Protein AF-A0A6M0C1I8-F1 (afdb_monomer_lite)

Foldseek 3Di:
DEEDEAEADDPDCPRVVVVLVVQLVCVVVVYAYEYEYDPDCCVVCVVSVHHYD

Secondary structure (DSSP, 8-state):
--EEEEE--TT-HHHHHHHHHHHHHHHHTT-EEEEE--TT-HHHHHHTT-EE-

Structure (mmCIF, N/CA/C/O backbone):
data_AF-A0A6M0C1I8-F1
#
_entry.id   AF-A0A6M0C1I8-F1
#
loop_
_atom_site.group_PDB
_atom_site.id
_atom_site.type_symbol
_atom_site.label_atom_id
_atom_site.label_alt_id
_atom_site.label_comp_id
_atom_site.label_asym_id
_atom_site.label_entity_id
_atom_site.label_seq_id
_atom_site.pdbx_PDB_ins_code
_atom_site.Cartn_x
_atom_site.Cartn_y
_atom_site.Cartn_z
_atom_site.occupancy
_atom_site.B_iso_or_equiv
_atom_site.auth_seq_id
_atom_site.auth_comp_id
_atom_site.auth_asym_id
_atom_site.auth_atom_id
_atom_site.pdbx_PDB_model_num
ATOM 1 N N . MET A 1 1 ? -15.049 1.181 11.639 1.00 88.69 1 MET A N 1
ATOM 2 C CA . MET A 1 1 ? -14.534 0.490 10.440 1.00 88.69 1 MET A CA 1
ATOM 3 C C . MET A 1 1 ? -14.702 1.442 9.267 1.00 88.69 1 MET A C 1
ATOM 5 O O . MET A 1 1 ? -15.825 1.851 9.011 1.00 88.69 1 MET A O 1
ATOM 9 N N . THR A 1 2 ? -13.608 1.862 8.633 1.00 97.69 2 THR A N 1
ATOM 10 C CA . THR A 1 2 ? -13.610 2.901 7.579 1.00 97.69 2 THR A CA 1
ATOM 11 C C . THR A 1 2 ? -12.810 2.385 6.396 1.00 97.69 2 THR A C 1
ATOM 13 O O . THR A 1 2 ? -11.833 1.663 6.605 1.00 97.69 2 THR A O 1
ATOM 16 N N . HIS A 1 3 ? -13.214 2.743 5.179 1.00 97.50 3 HIS A N 1
ATOM 17 C CA . HIS A 1 3 ? -12.465 2.441 3.963 1.00 97.50 3 HIS A CA 1
ATOM 18 C C . HIS A 1 3 ? -11.766 3.706 3.468 1.00 97.50 3 HIS A C 1
ATOM 20 O O .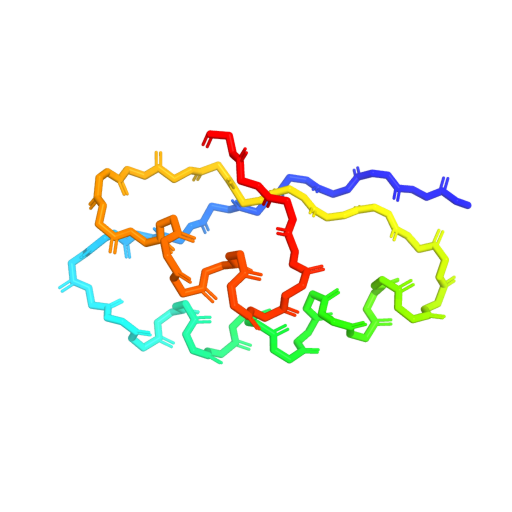 HIS A 1 3 ? -12.420 4.705 3.182 1.00 97.50 3 HIS A O 1
ATOM 26 N N . PHE A 1 4 ? -10.440 3.660 3.399 1.00 96.69 4 PHE A N 1
ATOM 27 C CA . PHE A 1 4 ? -9.605 4.739 2.892 1.00 96.69 4 PHE A CA 1
ATOM 28 C C . PHE A 1 4 ? -9.145 4.433 1.465 1.00 96.69 4 PHE A C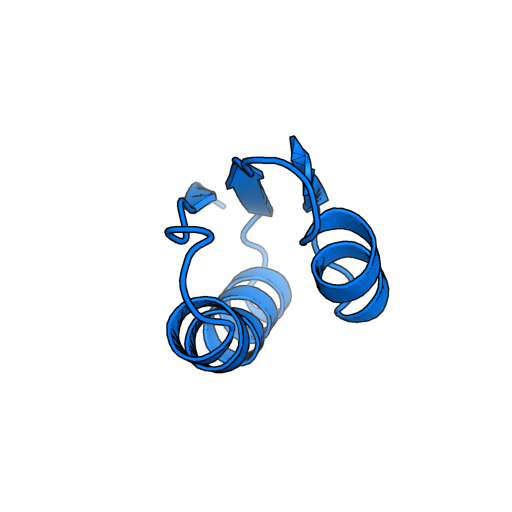 1
ATOM 30 O O . PHE A 1 4 ? -8.635 3.344 1.195 1.00 96.69 4 PHE A O 1
ATOM 37 N N . GLY A 1 5 ? -9.283 5.414 0.574 1.00 94.50 5 GLY A N 1
ATOM 38 C CA . GLY A 1 5 ? -8.569 5.446 -0.701 1.00 94.50 5 GLY A CA 1
ATOM 39 C C . GLY A 1 5 ? -7.250 6.200 -0.536 1.00 94.50 5 GLY A C 1
ATOM 40 O O . GLY A 1 5 ? -7.231 7.277 0.058 1.00 94.50 5 GLY A O 1
ATOM 41 N N . ALA A 1 6 ? -6.155 5.642 -1.045 1.00 91.44 6 ALA A N 1
ATOM 42 C CA . ALA A 1 6 ? -4.830 6.255 -1.005 1.00 91.44 6 ALA A CA 1
ATOM 43 C C . ALA A 1 6 ? -4.284 6.440 -2.423 1.00 91.44 6 ALA A C 1
ATOM 45 O O . ALA A 1 6 ? -4.288 5.503 -3.208 1.00 91.44 6 ALA A O 1
ATOM 46 N N . ILE A 1 7 ? -3.777 7.630 -2.744 1.00 89.56 7 ILE A N 1
ATOM 47 C CA . ILE A 1 7 ? -3.152 7.931 -4.039 1.00 89.56 7 ILE A CA 1
ATOM 48 C C . ILE A 1 7 ? -1.699 8.319 -3.780 1.00 89.56 7 ILE A C 1
ATOM 50 O O . ILE A 1 7 ? -1.419 9.175 -2.942 1.00 89.56 7 ILE A O 1
ATOM 54 N N . CYS A 1 8 ? -0.768 7.686 -4.493 1.00 85.44 8 CYS A N 1
ATOM 55 C CA . CYS A 1 8 ? 0.664 7.979 -4.422 1.00 85.44 8 CYS A CA 1
ATOM 56 C C . CYS A 1 8 ? 1.189 8.299 -5.831 1.00 85.44 8 CYS A C 1
ATOM 58 O O . CYS A 1 8 ? 1.169 7.408 -6.682 1.00 85.44 8 CYS A O 1
ATOM 60 N N . PRO A 1 9 ? 1.677 9.526 -6.097 1.00 79.44 9 PRO A N 1
ATOM 61 C CA . PRO A 1 9 ? 2.249 9.883 -7.394 1.00 79.44 9 PRO A CA 1
ATOM 62 C C . PRO A 1 9 ? 3.402 8.948 -7.799 1.00 79.44 9 PRO A C 1
ATOM 64 O O . PRO A 1 9 ? 4.276 8.620 -6.992 1.00 79.44 9 PRO A O 1
ATOM 67 N N . THR A 1 10 ? 3.418 8.522 -9.0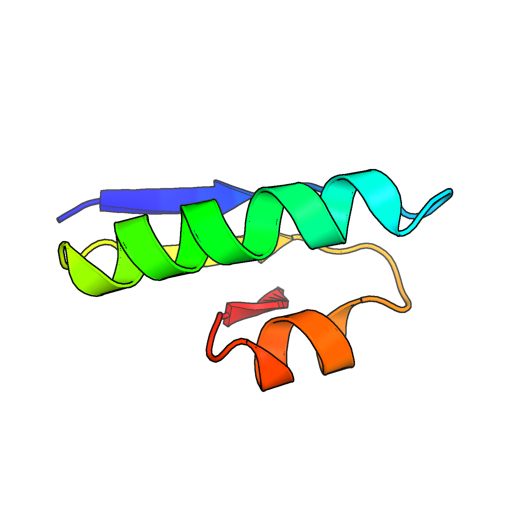64 1.00 69.56 10 THR A N 1
ATOM 68 C CA . THR A 1 10 ? 4.298 7.449 -9.568 1.00 69.56 10 THR A CA 1
ATOM 69 C C . THR A 1 10 ? 5.723 7.861 -9.906 1.00 69.56 10 THR A C 1
ATOM 71 O O . THR A 1 10 ? 6.552 6.998 -10.173 1.00 69.56 10 THR A O 1
ATOM 74 N N . HIS A 1 11 ? 6.041 9.155 -9.865 1.00 71.31 11 HIS A N 1
ATOM 75 C CA . HIS A 1 11 ? 7.368 9.625 -10.268 1.00 71.31 11 HIS A CA 1
ATOM 76 C C . HIS A 1 11 ? 8.479 9.175 -9.311 1.00 71.31 11 HIS A C 1
ATOM 78 O O . HIS A 1 11 ? 9.607 8.969 -9.749 1.00 71.31 11 HIS A O 1
ATOM 84 N N . PHE A 1 12 ? 8.171 8.980 -8.022 1.00 74.94 12 PHE A N 1
ATOM 85 C CA . PHE A 1 12 ? 9.155 8.563 -7.024 1.00 74.94 12 PHE A CA 1
ATOM 86 C C . PHE A 1 12 ? 8.559 7.594 -6.004 1.00 74.94 12 PHE A C 1
ATOM 88 O O . PHE A 1 12 ? 7.502 7.845 -5.420 1.00 74.94 12 PHE A O 1
ATOM 95 N N . THR A 1 13 ? 9.299 6.526 -5.692 1.00 82.25 13 THR A N 1
ATOM 96 C CA . THR A 1 13 ? 8.877 5.514 -4.708 1.00 82.25 13 THR A CA 1
ATOM 97 C C . THR A 1 13 ? 8.868 6.028 -3.269 1.00 82.25 13 THR A C 1
ATOM 99 O O . THR A 1 13 ? 8.364 5.338 -2.388 1.00 82.25 13 THR A O 1
ATOM 102 N N . GLY A 1 14 ? 9.423 7.217 -3.006 1.00 86.25 14 GLY A N 1
ATOM 103 C CA . GLY A 1 14 ? 9.471 7.815 -1.669 1.00 86.25 14 GLY A CA 1
ATOM 104 C C . GLY A 1 14 ? 8.082 8.005 -1.056 1.00 86.25 14 GLY A C 1
ATOM 105 O O . GLY A 1 14 ? 7.873 7.647 0.098 1.00 86.25 14 GLY A O 1
ATOM 106 N N . HIS A 1 15 ? 7.109 8.472 -1.844 1.00 87.44 15 HIS A N 1
ATOM 107 C CA . HIS A 1 15 ? 5.727 8.630 -1.379 1.00 87.44 15 HIS A CA 1
ATOM 108 C C . HIS A 1 15 ? 5.117 7.286 -0.972 1.00 87.44 15 HIS A C 1
ATOM 110 O O . HIS A 1 15 ? 4.548 7.164 0.111 1.00 87.44 15 HIS A O 1
ATOM 116 N N . LEU A 1 16 ? 5.296 6.263 -1.814 1.00 88.94 16 LEU A N 1
ATOM 117 C CA . LEU A 1 16 ? 4.773 4.927 -1.555 1.00 88.94 16 LEU A CA 1
ATOM 118 C C . LEU A 1 16 ? 5.395 4.324 -0.291 1.00 88.94 16 LEU A C 1
ATOM 120 O O . LEU A 1 16 ? 4.669 3.890 0.597 1.00 88.94 16 LEU A O 1
ATOM 124 N N . ASN A 1 17 ? 6.725 4.340 -0.183 1.00 89.75 17 ASN A N 1
ATOM 125 C CA . ASN A 1 17 ? 7.439 3.743 0.946 1.00 89.75 17 ASN A CA 1
ATOM 126 C C . ASN A 1 17 ? 7.012 4.348 2.294 1.00 89.75 17 ASN A C 1
ATOM 128 O O . ASN A 1 17 ? 6.930 3.623 3.280 1.00 89.75 17 ASN A O 1
ATOM 132 N N . THR A 1 18 ? 6.700 5.646 2.334 1.00 89.56 18 THR A N 1
ATOM 133 C CA . THR A 1 18 ? 6.197 6.316 3.544 1.00 89.56 18 THR A CA 1
ATOM 134 C C . THR A 1 18 ? 4.745 5.948 3.857 1.00 89.56 18 THR A C 1
ATOM 136 O O . THR A 1 18 ? 4.373 5.836 5.024 1.00 89.56 18 THR A O 1
ATOM 139 N N . MET A 1 19 ? 3.910 5.734 2.836 1.00 93.19 19 MET A N 1
ATOM 140 C CA . MET A 1 19 ? 2.489 5.426 3.025 1.00 93.19 19 MET A CA 1
ATOM 141 C C . MET A 1 19 ? 2.221 3.965 3.405 1.00 93.19 19 MET A C 1
ATOM 143 O O . MET A 1 19 ? 1.221 3.698 4.072 1.00 93.19 19 MET A O 1
ATOM 147 N N . LEU A 1 20 ? 3.093 3.021 3.029 1.00 94.06 20 LEU A N 1
ATOM 148 C CA . LEU A 1 20 ? 2.896 1.594 3.320 1.00 94.06 20 LEU A CA 1
ATOM 149 C C . LEU A 1 20 ? 2.800 1.291 4.834 1.00 94.06 20 LEU A C 1
ATOM 151 O O . LEU A 1 20 ? 1.804 0.679 5.225 1.00 94.06 20 LEU A O 1
ATOM 155 N N . PRO A 1 21 ? 3.720 1.749 5.713 1.00 96.56 21 PRO A N 1
ATOM 156 C CA . PRO A 1 21 ? 3.607 1.505 7.155 1.00 96.56 21 PRO A CA 1
ATOM 157 C C . PRO A 1 21 ? 2.347 2.120 7.775 1.00 96.56 21 PRO A C 1
ATOM 159 O O . PRO A 1 21 ? 1.702 1.504 8.623 1.00 96.56 21 PRO A O 1
ATOM 162 N N . LEU A 1 22 ? 1.953 3.318 7.326 1.00 96.00 22 LEU A N 1
ATOM 163 C CA . LEU A 1 22 ? 0.724 3.968 7.788 1.00 96.00 22 LEU A CA 1
ATOM 164 C C . LEU A 1 22 ? -0.514 3.148 7.403 1.00 96.00 22 LEU A C 1
ATOM 166 O O . LEU A 1 22 ? -1.388 2.906 8.234 1.00 96.00 22 LEU A O 1
ATOM 170 N N . ALA A 1 23 ? -0.582 2.691 6.154 1.00 96.50 23 ALA A N 1
ATOM 171 C CA . ALA A 1 23 ? -1.684 1.869 5.674 1.00 96.50 23 ALA A CA 1
ATOM 172 C C . ALA A 1 23 ? -1.751 0.507 6.382 1.00 96.50 23 ALA A C 1
ATOM 174 O O . ALA A 1 23 ? -2.843 0.039 6.706 1.00 96.50 23 ALA A O 1
ATOM 175 N N . GLN A 1 24 ? -0.601 -0.105 6.681 1.00 97.75 24 GLN A N 1
ATOM 176 C CA . GLN A 1 24 ? -0.523 -1.333 7.476 1.00 97.75 24 GLN A CA 1
ATOM 177 C C . GLN A 1 24 ? -1.066 -1.126 8.891 1.00 97.75 24 GLN A C 1
ATOM 179 O O . GLN A 1 24 ? -1.821 -1.962 9.386 1.00 97.75 24 GLN A O 1
ATOM 184 N N . GLU A 1 25 ? -0.751 0.002 9.527 1.00 98.06 25 GLU A N 1
ATOM 185 C CA . GLU A 1 25 ? -1.269 0.320 10.857 1.00 98.06 25 GLU A CA 1
ATOM 186 C C . GLU A 1 25 ? -2.784 0.577 10.839 1.00 98.06 25 GLU A C 1
ATOM 188 O O . GLU A 1 25 ? -3.507 0.079 11.704 1.00 98.06 25 GLU A O 1
ATOM 193 N N . LEU A 1 26 ? -3.297 1.283 9.826 1.00 97.81 26 LEU A N 1
ATOM 19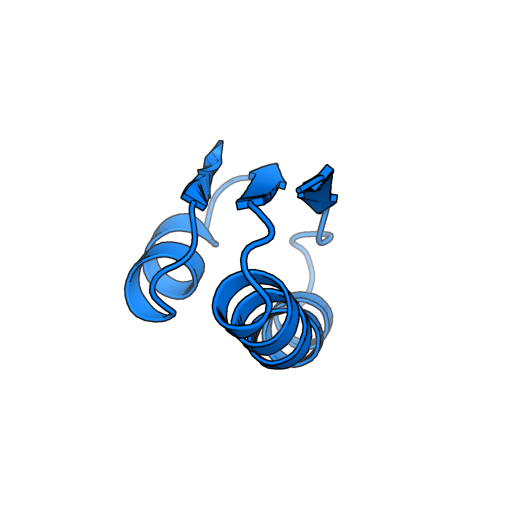4 C CA . LEU A 1 26 ? -4.742 1.442 9.625 1.00 97.81 26 LEU A CA 1
ATOM 195 C C . LEU A 1 26 ? -5.426 0.081 9.437 1.00 97.81 26 LEU A C 1
ATOM 197 O O . LEU A 1 26 ? -6.445 -0.186 10.079 1.00 97.81 26 LEU A O 1
ATOM 201 N N . LYS A 1 27 ? -4.837 -0.808 8.629 1.00 97.44 27 LYS A N 1
ATOM 202 C CA . LYS A 1 27 ? -5.323 -2.181 8.451 1.00 97.44 27 LYS A CA 1
ATOM 203 C C . LYS A 1 27 ? -5.343 -2.951 9.770 1.00 97.44 27 LYS A C 1
ATOM 205 O O . LYS A 1 27 ? -6.355 -3.561 10.108 1.00 97.44 27 LYS A O 1
ATOM 210 N N . ARG A 1 28 ? -4.263 -2.883 10.554 1.00 97.81 28 ARG A N 1
ATOM 211 C CA . ARG A 1 28 ? -4.153 -3.538 11.869 1.00 97.81 28 ARG A CA 1
ATOM 212 C C . ARG A 1 28 ? -5.227 -3.057 12.851 1.00 97.81 28 ARG A C 1
ATOM 214 O O . ARG A 1 28 ? -5.704 -3.844 13.661 1.00 97.81 28 ARG A O 1
ATOM 221 N N . ARG A 1 29 ? -5.644 -1.790 12.759 1.00 98.00 29 ARG A N 1
ATOM 222 C CA . ARG A 1 29 ? -6.749 -1.206 13.547 1.00 98.00 29 ARG A CA 1
ATOM 223 C C . ARG A 1 29 ? -8.148 -1.562 13.022 1.00 98.00 29 ARG A C 1
ATOM 225 O O . ARG A 1 29 ? -9.139 -1.059 13.545 1.00 98.00 29 ARG A O 1
ATOM 232 N N . GLY A 1 30 ? -8.243 -2.420 12.007 1.00 97.69 30 GLY A N 1
ATOM 233 C CA . GLY A 1 30 ? -9.506 -2.880 11.432 1.00 97.69 30 GLY A CA 1
ATOM 234 C C . GLY A 1 30 ? -10.075 -1.956 10.356 1.00 97.69 30 GLY A C 1
ATOM 235 O O . GLY A 1 30 ? -11.265 -2.029 10.064 1.00 97.69 30 GLY A O 1
ATOM 236 N N . HIS A 1 31 ? -9.274 -1.064 9.772 1.00 98.44 31 HIS A N 1
ATOM 237 C CA . HIS A 1 31 ? -9.689 -0.296 8.597 1.00 98.44 31 HIS A CA 1
ATOM 238 C C . HIS A 1 31 ? -9.340 -1.029 7.300 1.00 98.44 31 HIS A C 1
ATOM 240 O O . HIS A 1 31 ? -8.470 -1.896 7.268 1.00 98.44 31 HIS A O 1
ATOM 246 N N . ARG A 1 32 ? -10.004 -0.652 6.207 1.00 97.56 32 ARG A N 1
ATOM 247 C CA . ARG A 1 32 ? -9.630 -1.081 4.856 1.00 97.56 32 ARG A CA 1
ATOM 248 C C . ARG A 1 32 ? -8.882 0.052 4.169 1.00 97.56 32 ARG A C 1
ATOM 250 O O . ARG A 1 32 ? -9.289 1.207 4.295 1.00 97.56 32 ARG A O 1
ATOM 257 N N . VAL A 1 33 ? -7.810 -0.264 3.451 1.00 96.94 33 VAL A N 1
ATOM 258 C CA . VAL A 1 33 ? -7.024 0.717 2.694 1.00 96.94 33 VAL A CA 1
ATOM 259 C C . VAL A 1 33 ? -6.762 0.161 1.303 1.00 96.94 33 VAL A C 1
ATOM 261 O O . VAL A 1 33 ? -6.188 -0.920 1.183 1.00 96.94 33 VAL A O 1
ATOM 264 N N . THR A 1 34 ? -7.161 0.913 0.280 1.00 95.62 34 THR A N 1
ATOM 265 C CA . THR A 1 34 ? -6.910 0.581 -1.126 1.00 95.62 34 THR A CA 1
ATOM 266 C C . THR A 1 34 ? -6.045 1.669 -1.744 1.00 95.62 34 THR A C 1
ATOM 268 O O . THR A 1 34 ? -6.399 2.850 -1.699 1.00 95.62 34 THR A O 1
ATOM 271 N N . PHE A 1 35 ? -4.905 1.279 -2.306 1.00 92.81 35 PHE A N 1
ATOM 272 C CA . PHE A 1 35 ? -4.057 2.174 -3.081 1.00 92.81 35 PHE A CA 1
ATOM 273 C C . PHE A 1 35 ? -4.594 2.249 -4.504 1.00 92.81 35 PHE A C 1
ATOM 275 O O . PHE A 1 35 ? -4.624 1.241 -5.195 1.00 92.81 35 PHE A O 1
ATOM 282 N N . ILE A 1 36 ? -5.002 3.445 -4.911 1.00 90.00 36 ILE A N 1
ATOM 283 C CA . ILE A 1 36 ? -5.462 3.770 -6.256 1.00 90.00 36 ILE A CA 1
ATOM 284 C C . ILE A 1 36 ? -4.223 4.213 -7.026 1.00 90.00 36 ILE A C 1
ATOM 286 O O . ILE A 1 36 ? -3.674 5.297 -6.788 1.00 90.00 36 ILE A O 1
ATOM 290 N N . GLY A 1 37 ? -3.703 3.314 -7.850 1.00 73.06 37 GLY A N 1
ATOM 291 C CA . GLY A 1 37 ? -2.386 3.461 -8.444 1.00 73.06 37 GLY A CA 1
ATOM 292 C C . GLY A 1 37 ? -2.400 3.854 -9.915 1.00 73.06 37 GLY A C 1
ATOM 293 O O . GLY A 1 37 ? -3.301 3.532 -10.677 1.00 73.06 37 GLY A O 1
ATOM 294 N N . ILE A 1 38 ? -1.313 4.507 -10.324 1.00 69.50 38 ILE A N 1
ATOM 295 C CA . ILE A 1 38 ? -0.850 4.538 -11.714 1.00 69.50 38 ILE A CA 1
ATOM 296 C C . ILE A 1 38 ? 0.264 3.469 -11.821 1.00 69.50 38 ILE A C 1
ATOM 298 O O . ILE A 1 38 ? 0.903 3.141 -10.815 1.00 69.50 38 ILE A O 1
ATOM 302 N N . VAL A 1 39 ? 0.444 2.877 -13.007 1.00 73.31 39 VAL A N 1
ATOM 303 C CA . VAL A 1 39 ? 1.297 1.705 -13.318 1.00 73.31 39 VAL A CA 1
ATOM 304 C C . VAL A 1 39 ? 2.619 1.649 -12.526 1.00 73.31 39 VAL A C 1
ATOM 306 O O . VAL A 1 39 ? 3.365 2.624 -12.482 1.00 73.31 39 VAL A O 1
ATOM 309 N N . GLY A 1 40 ? 2.942 0.477 -11.957 1.00 77.44 40 GLY A N 1
ATOM 310 C CA . GLY A 1 40 ? 4.271 0.157 -11.400 1.00 77.44 40 GLY A CA 1
ATOM 311 C C . GLY A 1 40 ? 4.348 -0.050 -9.881 1.00 77.44 40 GLY A C 1
ATOM 312 O O . GLY A 1 40 ? 5.390 -0.471 -9.378 1.00 77.44 40 GLY A O 1
ATOM 313 N N . TYR A 1 41 ? 3.268 0.204 -9.136 1.00 85.44 41 TYR A N 1
ATOM 314 C CA . TYR A 1 41 ? 3.251 0.081 -7.666 1.00 85.44 41 TYR A CA 1
ATOM 315 C C . TYR A 1 41 ? 2.493 -1.127 -7.116 1.00 85.44 41 TYR A C 1
ATOM 317 O O . TYR A 1 41 ? 2.687 -1.463 -5.947 1.00 85.44 41 TYR A O 1
ATOM 325 N N . GLU A 1 42 ? 1.707 -1.811 -7.947 1.00 89.94 42 GLU A N 1
ATOM 326 C CA . GLU A 1 42 ? 0.881 -2.957 -7.551 1.00 89.94 42 GLU A CA 1
ATOM 327 C C . GLU A 1 42 ? 1.678 -4.006 -6.765 1.00 89.94 42 GLU A C 1
ATOM 329 O O . GLU A 1 42 ? 1.351 -4.300 -5.618 1.00 89.94 42 GLU A O 1
ATOM 334 N N . ALA A 1 43 ? 2.798 -4.485 -7.315 1.00 90.88 43 ALA A N 1
ATOM 335 C CA . ALA A 1 43 ? 3.606 -5.524 -6.675 1.00 90.88 43 ALA A CA 1
ATOM 336 C C . ALA A 1 43 ? 4.078 -5.138 -5.259 1.00 90.88 43 ALA A C 1
ATOM 338 O O . ALA A 1 43 ? 4.066 -5.969 -4.353 1.00 90.88 43 ALA A O 1
ATOM 339 N N . LYS A 1 44 ? 4.457 -3.870 -5.041 1.00 89.31 44 LYS A N 1
ATOM 340 C CA . LYS A 1 44 ? 4.896 -3.379 -3.723 1.00 89.31 44 LYS A CA 1
ATOM 341 C C . LYS A 1 44 ? 3.734 -3.238 -2.740 1.00 89.31 44 LYS A C 1
ATOM 343 O O . LYS A 1 44 ? 3.903 -3.546 -1.563 1.00 89.31 44 LYS A O 1
ATOM 348 N N . VAL A 1 45 ? 2.570 -2.786 -3.209 1.00 90.19 45 VAL A N 1
ATOM 349 C CA . VAL A 1 45 ? 1.353 -2.663 -2.391 1.00 90.19 45 VAL A CA 1
ATOM 350 C C . VAL A 1 45 ? 0.868 -4.043 -1.946 1.00 90.19 45 VAL A C 1
ATOM 352 O O . VAL A 1 45 ? 0.635 -4.261 -0.756 1.00 90.19 45 VAL A O 1
ATOM 355 N N . LEU A 1 46 ? 0.799 -4.996 -2.877 1.00 93.88 46 LEU A N 1
ATOM 356 C CA . LEU A 1 46 ? 0.387 -6.366 -2.585 1.00 93.88 46 LEU A CA 1
ATOM 357 C C . LEU A 1 46 ? 1.378 -7.064 -1.642 1.00 93.88 46 LEU A C 1
ATOM 359 O O . LEU A 1 46 ? 0.955 -7.701 -0.679 1.00 93.88 46 LEU A O 1
ATOM 363 N N . ALA A 1 47 ? 2.690 -6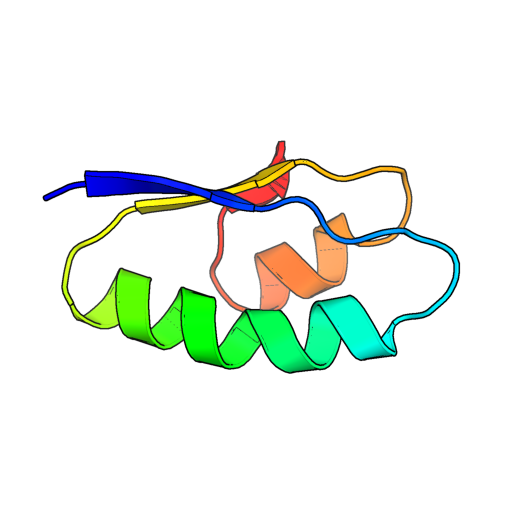.879 -1.838 1.00 93.62 47 ALA A N 1
ATOM 364 C CA . ALA A 1 47 ? 3.718 -7.419 -0.940 1.00 93.62 47 ALA A CA 1
ATOM 365 C C . ALA A 1 47 ? 3.625 -6.863 0.494 1.00 93.62 47 ALA A C 1
ATOM 367 O O . ALA A 1 47 ? 3.991 -7.546 1.449 1.00 93.62 47 ALA A O 1
ATOM 368 N N . ALA A 1 48 ? 3.098 -5.648 0.668 1.00 92.75 48 ALA A N 1
ATOM 369 C CA . ALA A 1 48 ? 2.825 -5.060 1.978 1.00 92.75 48 ALA A CA 1
ATOM 370 C C . ALA A 1 48 ? 1.509 -5.553 2.614 1.00 92.75 48 ALA A C 1
ATOM 372 O O . ALA A 1 48 ? 1.170 -5.126 3.723 1.00 92.75 48 ALA A O 1
ATOM 373 N N . GLY A 1 49 ? 0.770 -6.437 1.936 1.00 93.69 49 GLY A N 1
ATOM 374 C CA . GLY A 1 49 ? -0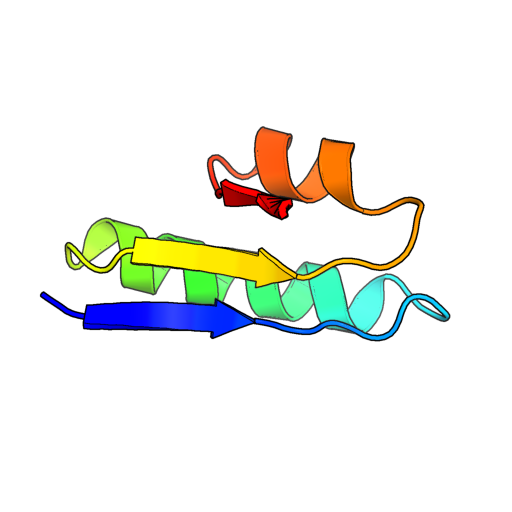.507 -6.978 2.389 1.00 93.69 49 GLY A CA 1
ATOM 375 C C . GLY A 1 49 ? -1.665 -5.988 2.269 1.00 93.69 49 GLY A C 1
ATOM 376 O O . GLY A 1 49 ? -2.601 -6.057 3.067 1.00 93.69 49 GLY A O 1
ATOM 377 N N . LEU A 1 50 ? -1.599 -5.046 1.331 1.00 94.94 50 LEU A N 1
ATOM 378 C CA . LEU A 1 50 ? -2.600 -3.996 1.127 1.00 94.94 50 LEU A CA 1
ATOM 379 C C . LEU A 1 50 ? -3.339 -4.206 -0.201 1.00 94.94 50 LEU A C 1
ATOM 381 O O . LEU A 1 50 ? -2.881 -4.958 -1.057 1.00 94.94 50 LEU A O 1
ATOM 385 N N . GLU A 1 51 ? -4.494 -3.561 -0.360 1.00 94.75 51 GLU A N 1
ATOM 386 C CA . GLU A 1 51 ? -5.296 -3.657 -1.583 1.00 94.75 51 GLU A CA 1
ATOM 387 C C . GLU A 1 51 ? -4.831 -2.637 -2.626 1.00 94.75 51 GLU A C 1
ATOM 389 O O . GLU A 1 51 ? -4.405 -1.531 -2.277 1.00 94.75 51 GLU A O 1
ATOM 394 N N . TYR A 1 52 ? -4.963 -2.992 -3.901 1.00 92.38 52 TYR A N 1
ATOM 395 C CA . TYR A 1 52 ? -4.618 -2.148 -5.041 1.00 92.38 52 TYR A CA 1
ATOM 396 C C . TYR A 1 52 ? -5.802 -2.071 -6.011 1.00 92.38 52 TYR A C 1
ATOM 398 O O . TYR A 1 52 ? -6.464 -3.086 -6.242 1.00 92.38 52 TYR A O 1
ATOM 406 N N . LEU A 1 53 ? -6.066 -0.870 -6.529 1.00 90.69 53 LEU A N 1
ATOM 407 C CA . LEU A 1 53 ? -7.045 -0.574 -7.576 1.00 90.69 53 LEU A CA 1
ATOM 408 C C . LEU A 1 53 ? -6.385 0.237 -8.693 1.00 90.69 53 LEU A C 1
ATOM 410 O O . LEU A 1 53 ? -5.614 1.171 -8.361 1.00 90.69 53 LEU A O 1
#

Sequence (53 aa):
MTHFGAICPTHFTGHLNTMLPLAQELKRRGHRVTFIGIVGYEAKVLAAGLEYL

pLDDT: mean 90.17, std 8.07, range [69.5, 98.44]

Radius of gyration: 10.17 Å; chains: 1; bounding box: 24×17×27 Å